Protein AF-A0A6A6EL67-F1 (afdb_monomer_lite)

Foldseek 3Di:
DDDPVVVVVVVVVVVVVVVVVVVVVCLVPFQFDADPVRHGPGHTPPRDPDDDDDDDDDDPVVVDDPDDDDPVRLVVVLVVCVVQVVDPVDDDPDDDPDPVVVSVVPVD

pLDDT: mean 83.3, std 9.23, range [41.56, 95.62]

InterPro domains:
  IPR012971 Nucleolar GTP-binding protein 2, N-terminal domain [PF08153] (28-104)

Structure (mmCIF, N/CA/C/O backbone):
data_AF-A0A6A6EL67-F1
#
_entry.id   AF-A0A6A6EL67-F1
#
loop_
_atom_site.group_PDB
_atom_site.id
_atom_site.type_symbol
_atom_site.label_atom_id
_atom_site.label_alt_id
_atom_site.label_comp_id
_atom_site.label_asym_id
_atom_site.label_entity_id
_atom_site.label_seq_id
_atom_site.pdbx_PDB_ins_code
_atom_site.Cartn_x
_atom_site.Cartn_y
_atom_site.Cartn_z
_atom_site.occupancy
_atom_site.B_iso_or_equiv
_atom_site.auth_seq_id
_atom_site.auth_comp_id
_atom_site.auth_asym_id
_atom_site.auth_atom_id
_atom_site.pdbx_PDB_model_num
ATOM 1 N N . MET A 1 1 ? 49.479 8.553 12.595 1.00 60.50 1 MET A N 1
ATOM 2 C CA . MET A 1 1 ? 49.255 7.547 11.526 1.00 60.50 1 MET A CA 1
ATOM 3 C C . MET A 1 1 ? 47.784 7.140 11.518 1.00 60.50 1 MET A C 1
ATOM 5 O O . MET A 1 1 ? 47.268 6.785 12.569 1.00 60.50 1 MET A O 1
ATOM 9 N N . ALA A 1 2 ? 47.080 7.232 10.385 1.00 66.94 2 ALA A N 1
ATOM 10 C CA . ALA A 1 2 ? 45.662 6.862 10.312 1.00 66.94 2 ALA A CA 1
ATOM 11 C C . ALA A 1 2 ? 45.464 5.332 10.400 1.00 66.94 2 ALA A C 1
ATOM 13 O O . ALA A 1 2 ? 46.185 4.565 9.762 1.00 66.94 2 ALA A O 1
ATOM 14 N N . ASN A 1 3 ? 44.485 4.880 11.192 1.00 84.19 3 ASN A N 1
ATOM 15 C CA . ASN A 1 3 ? 44.188 3.459 11.402 1.00 84.19 3 ASN A CA 1
ATOM 16 C C . ASN A 1 3 ? 43.616 2.820 10.117 1.00 84.19 3 ASN A C 1
ATOM 18 O O . ASN A 1 3 ? 42.622 3.291 9.566 1.00 84.19 3 ASN A O 1
ATOM 22 N N . LYS A 1 4 ? 44.192 1.700 9.662 1.00 78.44 4 LYS A N 1
ATOM 23 C CA . LYS A 1 4 ? 43.751 0.967 8.456 1.00 78.44 4 LYS A CA 1
ATOM 24 C C . LYS A 1 4 ? 42.240 0.661 8.449 1.00 78.44 4 LYS A C 1
ATOM 26 O O . LYS A 1 4 ? 41.611 0.719 7.395 1.00 78.44 4 LYS A O 1
ATOM 31 N N . ARG A 1 5 ? 41.627 0.423 9.619 1.00 78.50 5 ARG A N 1
ATOM 32 C CA . ARG A 1 5 ? 40.176 0.175 9.755 1.00 78.50 5 ARG A CA 1
ATOM 33 C C . ARG A 1 5 ? 39.314 1.419 9.508 1.00 78.50 5 ARG A C 1
ATOM 35 O O . ARG A 1 5 ? 38.219 1.295 8.965 1.00 78.50 5 ARG A O 1
ATOM 42 N N . SER A 1 6 ? 39.760 2.618 9.895 1.00 76.56 6 SER A N 1
ATOM 43 C CA . SER A 1 6 ? 38.983 3.848 9.656 1.00 76.56 6 SER A CA 1
ATOM 44 C C . SER A 1 6 ? 39.000 4.250 8.182 1.00 76.56 6 SER A C 1
ATOM 46 O O . SER A 1 6 ? 37.971 4.667 7.654 1.00 76.56 6 SER A O 1
ATOM 48 N N . ILE A 1 7 ? 40.126 4.028 7.500 1.00 80.00 7 ILE A N 1
ATOM 49 C CA . ILE A 1 7 ? 40.264 4.239 6.054 1.00 80.00 7 ILE A CA 1
ATOM 50 C C . ILE A 1 7 ? 39.354 3.274 5.279 1.00 80.00 7 ILE A C 1
ATOM 52 O O . ILE A 1 7 ? 38.657 3.699 4.359 1.00 80.00 7 ILE A O 1
ATOM 56 N N . GLN A 1 8 ? 39.304 1.998 5.679 1.00 79.44 8 GLN A N 1
ATOM 57 C CA . GLN A 1 8 ? 38.442 0.995 5.049 1.00 79.44 8 GLN A CA 1
ATOM 58 C C . GLN A 1 8 ? 36.951 1.353 5.166 1.00 79.44 8 GLN A C 1
ATOM 60 O O . GLN A 1 8 ? 36.250 1.402 4.157 1.00 79.44 8 GLN A O 1
ATOM 65 N N . ARG A 1 9 ? 36.488 1.729 6.367 1.00 81.31 9 ARG A N 1
ATOM 66 C CA . ARG A 1 9 ? 35.105 2.199 6.577 1.00 81.31 9 ARG A CA 1
ATOM 67 C C . ARG A 1 9 ? 34.780 3.459 5.768 1.00 81.31 9 ARG A C 1
ATOM 69 O O . ARG A 1 9 ? 33.664 3.612 5.279 1.00 81.31 9 ARG A O 1
ATOM 76 N N . GLY A 1 10 ? 35.743 4.371 5.609 1.00 83.69 10 GLY A N 1
ATOM 77 C CA . GLY A 1 10 ? 35.593 5.551 4.752 1.00 83.69 10 GLY A CA 1
ATOM 78 C C . GLY A 1 10 ? 35.386 5.183 3.279 1.00 83.69 10 GLY A C 1
ATOM 79 O O . GLY A 1 10 ? 34.463 5.689 2.641 1.00 83.69 10 GLY A O 1
ATOM 80 N N . LYS A 1 11 ? 36.188 4.245 2.760 1.00 86.12 11 LYS A N 1
ATOM 81 C CA . LYS A 1 11 ? 36.062 3.727 1.387 1.00 86.12 11 LYS A CA 1
ATOM 82 C C . LYS A 1 11 ? 34.712 3.047 1.144 1.00 86.12 11 LYS A C 1
ATOM 84 O O . LYS A 1 11 ? 34.100 3.277 0.104 1.00 86.12 11 LYS A O 1
ATOM 89 N N . GLU A 1 12 ? 34.213 2.279 2.110 1.00 86.50 12 GLU A N 1
ATOM 90 C CA . GLU A 1 12 ? 32.896 1.625 2.040 1.00 86.50 12 GLU A CA 1
ATOM 91 C C . GLU A 1 12 ? 31.734 2.631 2.028 1.00 86.50 12 GLU A C 1
ATOM 93 O O . GLU A 1 12 ? 30.783 2.491 1.263 1.00 86.50 12 GLU A O 1
ATOM 98 N N . ARG A 1 13 ? 31.811 3.709 2.816 1.00 84.94 13 ARG A N 1
ATOM 99 C CA . ARG A 1 13 ? 30.783 4.765 2.790 1.00 84.94 13 ARG A CA 1
ATOM 100 C C . ARG A 1 13 ? 30.753 5.493 1.449 1.00 84.94 13 ARG A C 1
ATOM 102 O O . ARG A 1 13 ? 29.675 5.741 0.907 1.00 84.94 13 ARG A O 1
ATOM 109 N N . ILE A 1 14 ? 31.928 5.817 0.907 1.00 89.00 14 ILE A N 1
ATOM 110 C CA . ILE A 1 14 ? 32.050 6.457 -0.408 1.00 89.00 14 ILE A CA 1
ATOM 111 C C . ILE A 1 14 ? 31.509 5.527 -1.493 1.00 89.00 14 ILE A C 1
ATOM 113 O O . ILE A 1 14 ? 30.756 5.981 -2.354 1.00 89.00 14 ILE A O 1
ATOM 117 N N . SER A 1 15 ? 31.816 4.229 -1.427 1.00 87.88 15 SER A N 1
ATOM 118 C CA . SER A 1 15 ? 31.309 3.270 -2.405 1.00 87.88 15 SER A CA 1
ATOM 119 C C . SER A 1 15 ? 29.779 3.222 -2.388 1.00 87.88 15 SER A C 1
ATOM 121 O O . SER A 1 15 ? 29.174 3.378 -3.444 1.00 87.88 15 SER A O 1
ATOM 123 N N . ILE A 1 16 ? 29.130 3.152 -1.221 1.00 89.19 16 ILE A N 1
ATOM 124 C CA . ILE A 1 16 ? 27.659 3.158 -1.111 1.00 89.19 16 ILE A CA 1
ATOM 125 C C . ILE A 1 16 ? 27.048 4.428 -1.725 1.00 89.19 16 ILE A C 1
ATOM 127 O O . ILE A 1 16 ? 26.070 4.352 -2.474 1.00 89.19 16 ILE A O 1
ATOM 131 N N . ILE A 1 17 ? 27.626 5.600 -1.450 1.00 89.69 17 ILE A N 1
ATOM 132 C CA . ILE A 1 17 ? 27.150 6.880 -2.000 1.00 89.69 17 ILE A CA 1
ATOM 133 C C . ILE A 1 17 ? 27.281 6.892 -3.525 1.00 89.69 17 ILE A C 1
ATOM 135 O O . ILE A 1 17 ? 26.338 7.274 -4.223 1.00 89.69 17 ILE A O 1
ATOM 139 N N . VAL A 1 18 ? 28.420 6.435 -4.049 1.00 92.25 18 VAL A N 1
ATOM 140 C CA . VAL A 1 18 ? 28.664 6.325 -5.491 1.00 92.25 18 VAL A CA 1
ATOM 141 C C . VAL A 1 18 ? 27.676 5.348 -6.132 1.00 92.25 18 VAL A C 1
ATOM 143 O O . VAL A 1 18 ? 27.060 5.691 -7.140 1.00 92.25 18 VAL A O 1
ATOM 146 N N . GLN A 1 19 ? 27.423 4.184 -5.525 1.00 84.75 19 GLN A N 1
ATOM 147 C CA . GLN A 1 19 ? 26.436 3.216 -6.021 1.00 84.75 19 GLN A CA 1
ATOM 148 C C . GLN A 1 19 ? 25.012 3.802 -6.041 1.00 84.75 19 GLN A C 1
ATOM 150 O O . GLN A 1 19 ? 24.280 3.662 -7.029 1.00 84.75 19 GLN A O 1
ATOM 155 N N . ARG A 1 20 ? 24.613 4.532 -4.991 1.00 87.69 20 ARG A N 1
ATOM 156 C CA . ARG A 1 20 ? 23.303 5.206 -4.913 1.00 87.69 20 ARG A CA 1
ATOM 157 C C . ARG A 1 20 ? 23.173 6.339 -5.936 1.00 87.69 20 ARG A C 1
ATOM 159 O O . ARG A 1 20 ? 22.116 6.519 -6.540 1.00 87.69 20 ARG A O 1
ATOM 166 N N . LYS A 1 21 ? 24.246 7.097 -6.172 1.00 89.12 21 LYS A N 1
ATOM 167 C CA . LYS A 1 21 ? 24.278 8.149 -7.197 1.00 89.12 21 LYS A CA 1
ATOM 168 C C . LYS A 1 21 ? 24.194 7.551 -8.603 1.00 89.12 21 LYS A C 1
ATOM 170 O O . LYS A 1 21 ? 23.383 8.009 -9.406 1.00 89.12 21 LYS A O 1
ATOM 175 N N . ASN A 1 22 ? 24.950 6.488 -8.871 1.00 85.19 22 ASN A N 1
ATOM 176 C CA . ASN A 1 22 ? 24.956 5.792 -10.157 1.00 85.19 22 ASN A CA 1
ATOM 177 C C . ASN A 1 22 ? 23.600 5.153 -10.478 1.00 85.19 22 ASN A C 1
ATOM 179 O O . ASN A 1 22 ? 23.121 5.288 -11.600 1.00 85.19 22 ASN A O 1
ATOM 183 N N . SER A 1 23 ? 22.938 4.511 -9.512 1.00 80.00 23 SER A N 1
ATOM 184 C CA . SER A 1 23 ? 21.582 3.968 -9.708 1.00 80.00 23 SER A CA 1
ATOM 185 C C . SER A 1 23 ? 20.553 5.065 -10.007 1.00 80.00 23 SER A C 1
ATOM 187 O O . SER A 1 23 ? 19.783 4.933 -10.957 1.00 80.00 23 SER A O 1
ATOM 189 N N . LYS A 1 24 ? 20.593 6.197 -9.288 1.00 84.19 24 LYS A N 1
ATOM 190 C CA . LYS A 1 24 ? 19.716 7.349 -9.563 1.00 84.19 24 LYS A CA 1
ATOM 191 C C . LYS A 1 24 ? 19.943 7.942 -10.959 1.00 84.19 24 LYS A C 1
ATOM 193 O 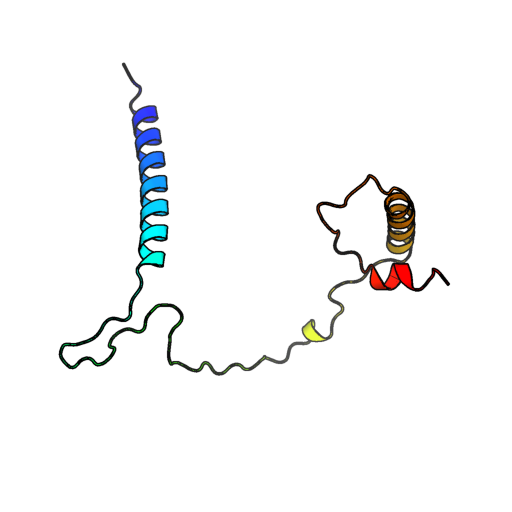O . LYS A 1 24 ? 18.977 8.278 -11.637 1.00 84.19 24 LYS A O 1
ATOM 198 N N . LEU A 1 25 ? 21.197 8.074 -11.396 1.00 82.38 25 LEU A N 1
ATOM 199 C CA . LEU A 1 25 ? 21.534 8.566 -12.739 1.00 82.38 25 LEU A CA 1
ATOM 200 C C . LEU A 1 25 ? 21.089 7.591 -13.834 1.00 82.38 25 LEU A C 1
ATOM 202 O O . LEU A 1 25 ? 20.545 8.024 -14.848 1.00 82.38 25 LEU A O 1
ATOM 206 N N . LYS A 1 26 ? 21.251 6.282 -13.606 1.00 81.81 26 LYS A N 1
ATOM 207 C CA . LYS A 1 26 ? 20.795 5.244 -14.535 1.00 81.81 26 LYS A CA 1
ATOM 208 C C . LYS A 1 26 ? 19.294 5.317 -14.785 1.00 81.81 26 LYS A C 1
ATOM 210 O O . LYS A 1 26 ? 18.918 5.174 -15.935 1.00 81.81 26 LYS A O 1
ATOM 215 N N . ILE A 1 27 ? 18.468 5.580 -13.766 1.00 81.31 27 ILE A N 1
ATOM 216 C CA . ILE A 1 27 ? 17.001 5.700 -13.908 1.00 81.31 27 ILE A CA 1
ATOM 217 C C . ILE A 1 27 ? 16.605 6.905 -14.775 1.00 81.31 27 ILE A C 1
ATOM 219 O O . ILE A 1 27 ? 15.686 6.808 -15.580 1.00 81.31 27 ILE A O 1
ATOM 223 N N . LYS A 1 28 ? 17.319 8.032 -14.665 1.00 79.38 28 LYS A N 1
ATOM 224 C CA . LYS A 1 28 ? 16.988 9.254 -15.419 1.00 79.38 28 LYS A CA 1
ATOM 225 C C . LYS A 1 28 ? 17.169 9.115 -16.935 1.00 79.38 28 LYS A C 1
ATOM 227 O O . LYS A 1 28 ? 16.473 9.788 -17.683 1.00 79.38 28 LYS A O 1
ATOM 232 N N . ASN A 1 29 ? 18.080 8.250 -17.383 1.00 76.75 29 ASN A N 1
ATOM 233 C CA . ASN A 1 29 ? 18.499 8.171 -18.787 1.00 76.75 29 ASN A CA 1
ATOM 234 C C . ASN A 1 29 ? 18.033 6.884 -19.498 1.00 76.75 29 ASN A C 1
ATOM 236 O O . ASN A 1 29 ? 18.654 6.464 -20.475 1.00 76.75 29 ASN A O 1
ATOM 240 N N . GLN A 1 30 ? 16.970 6.223 -19.026 1.00 80.06 30 GLN A N 1
ATOM 241 C CA . GLN A 1 30 ? 16.534 4.937 -19.588 1.00 80.06 30 GLN A CA 1
ATOM 242 C C . GLN A 1 30 ? 15.714 5.142 -20.869 1.00 80.06 30 GLN A C 1
ATOM 244 O O . GLN A 1 30 ? 14.626 5.709 -20.841 1.00 80.06 30 GLN A O 1
ATOM 249 N N . LYS A 1 31 ? 16.238 4.661 -22.002 1.00 84.31 31 LYS A N 1
ATOM 250 C CA . LYS A 1 31 ? 15.583 4.676 -23.321 1.00 84.31 31 LYS A CA 1
ATOM 251 C C . LYS A 1 31 ? 15.461 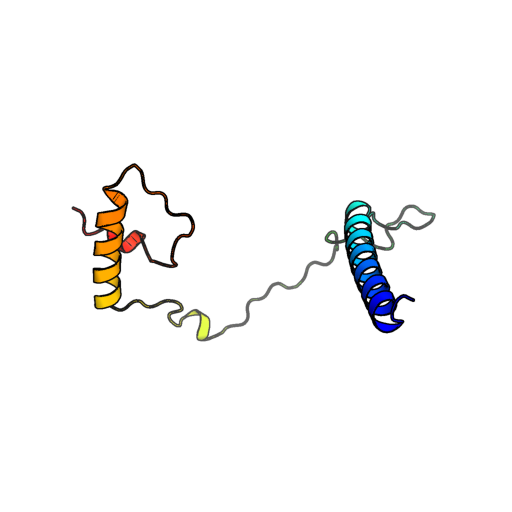3.251 -23.862 1.00 84.31 31 LYS A C 1
ATOM 253 O O . LYS A 1 31 ? 16.243 2.376 -23.494 1.00 84.31 31 LYS A O 1
ATOM 258 N N . ALA A 1 32 ? 14.501 3.026 -24.756 1.00 88.25 32 ALA A N 1
ATOM 259 C CA . ALA A 1 32 ? 14.356 1.748 -25.449 1.00 88.25 32 ALA A CA 1
ATOM 260 C C . ALA A 1 32 ? 15.569 1.472 -26.358 1.00 88.25 32 ALA A C 1
ATOM 262 O O . ALA A 1 32 ? 16.032 2.364 -27.071 1.00 88.25 32 ALA A O 1
ATOM 263 N N . SER A 1 33 ? 16.059 0.232 -26.360 1.00 89.00 33 SER A N 1
ATOM 264 C CA . SER A 1 33 ? 17.139 -0.205 -27.252 1.00 89.00 33 SER A CA 1
ATOM 265 C C . SER A 1 33 ? 16.562 -0.655 -28.595 1.00 89.00 33 SER A C 1
ATOM 267 O O . SER A 1 33 ? 15.565 -1.384 -28.630 1.00 89.00 33 SER A O 1
ATOM 269 N N . ARG A 1 34 ? 17.176 -0.218 -29.701 1.00 91.19 34 ARG A N 1
ATOM 270 C CA . ARG A 1 34 ? 16.714 -0.465 -31.075 1.00 91.19 34 ARG A CA 1
ATOM 271 C C . ARG A 1 34 ? 17.804 -1.165 -31.885 1.00 91.19 34 ARG A C 1
ATOM 273 O O . ARG A 1 34 ? 18.977 -0.842 -31.730 1.00 91.19 34 ARG A O 1
ATOM 280 N N . GLY A 1 35 ? 17.417 -2.110 -32.739 1.00 91.25 35 GLY A N 1
ATOM 281 C CA . GLY A 1 35 ? 18.325 -2.712 -33.722 1.00 91.25 35 GLY A CA 1
ATOM 282 C C . GLY A 1 35 ? 18.609 -1.773 -34.901 1.00 91.25 35 GLY A C 1
ATOM 283 O O . GLY A 1 35 ? 17.969 -0.732 -35.034 1.00 91.25 35 GLY A O 1
ATOM 284 N N . SER A 1 36 ? 19.510 -2.170 -35.806 1.00 89.75 36 SER A N 1
ATOM 285 C CA . SER A 1 36 ? 19.874 -1.384 -37.004 1.00 89.75 36 SER A CA 1
ATOM 286 C C . SER A 1 36 ? 18.673 -1.019 -37.887 1.00 89.75 36 SER A C 1
ATOM 288 O O . SER A 1 36 ? 18.610 0.070 -38.440 1.00 89.75 36 SER A O 1
ATOM 290 N N . ARG A 1 37 ? 17.664 -1.897 -37.946 1.00 91.81 37 ARG A N 1
ATOM 291 C CA . ARG A 1 37 ? 16.389 -1.691 -38.660 1.00 91.81 37 ARG A CA 1
ATOM 292 C C . ARG A 1 37 ? 15.368 -0.828 -37.896 1.00 91.81 37 ARG A C 1
ATOM 294 O O . ARG A 1 37 ? 14.187 -0.852 -38.224 1.00 91.81 37 ARG A O 1
ATOM 301 N N . GLY A 1 38 ? 15.759 -0.163 -36.807 1.00 87.31 38 GLY A N 1
ATOM 302 C CA . GLY A 1 38 ? 14.904 0.742 -36.021 1.00 87.31 38 GLY A CA 1
ATOM 303 C C . GLY A 1 38 ? 13.833 0.076 -35.139 1.00 87.31 38 GLY A C 1
ATOM 304 O O . GLY A 1 38 ? 13.172 0.761 -34.348 1.00 87.31 38 GLY A O 1
ATOM 305 N N . ARG A 1 39 ? 13.675 -1.254 -35.221 1.00 89.75 39 ARG A N 1
ATOM 306 C CA . ARG A 1 39 ? 12.756 -2.031 -34.371 1.00 89.75 39 ARG A CA 1
ATOM 307 C C . ARG A 1 39 ? 13.253 -2.060 -32.922 1.00 89.75 39 ARG A C 1
ATOM 309 O O . ARG A 1 39 ? 14.449 -2.210 -32.681 1.00 89.75 39 ARG A O 1
ATOM 316 N N . ILE A 1 40 ? 12.330 -1.915 -31.968 1.00 86.56 40 ILE A N 1
ATOM 317 C CA . ILE A 1 40 ? 12.630 -1.959 -30.528 1.00 86.56 40 ILE A CA 1
ATOM 318 C C . ILE A 1 40 ? 12.947 -3.405 -30.133 1.00 86.56 40 ILE A C 1
ATOM 320 O O . ILE A 1 40 ? 12.079 -4.268 -30.230 1.00 86.56 40 ILE A O 1
ATOM 324 N N . THR A 1 41 ? 14.176 -3.644 -29.679 1.00 87.50 41 THR A N 1
ATOM 325 C CA . THR A 1 41 ? 14.654 -4.955 -29.209 1.00 87.50 41 THR A CA 1
ATOM 326 C C . THR A 1 41 ? 14.453 -5.111 -27.703 1.00 87.50 41 THR A C 1
ATOM 328 O O . THR A 1 41 ? 14.112 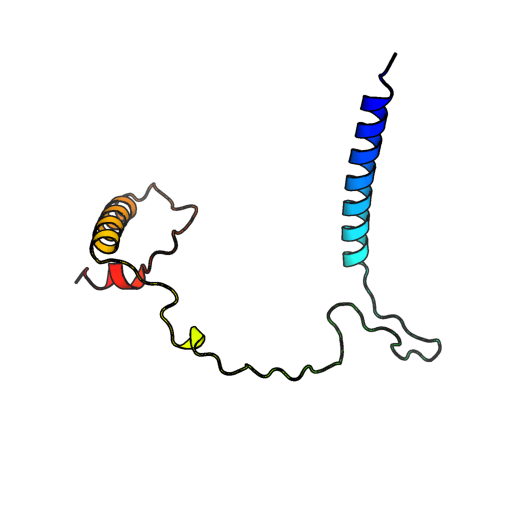-6.190 -27.233 1.00 87.50 41 THR A O 1
ATOM 331 N N . LYS A 1 42 ? 14.642 -4.030 -26.932 1.00 87.88 42 LYS A N 1
ATOM 332 C CA . LYS A 1 42 ? 14.335 -3.982 -25.494 1.00 87.88 42 LYS A CA 1
ATOM 333 C C . LYS A 1 42 ? 13.517 -2.734 -25.204 1.00 87.88 42 LYS A C 1
ATOM 335 O O . LYS A 1 42 ? 13.972 -1.623 -25.488 1.00 87.88 42 LYS A O 1
ATOM 340 N N . ALA A 1 43 ? 12.315 -2.930 -24.668 1.00 86.94 43 ALA A N 1
ATOM 341 C CA . ALA A 1 43 ? 11.458 -1.834 -24.240 1.00 86.94 43 ALA A CA 1
ATOM 342 C C . ALA A 1 43 ? 12.146 -0.994 -23.157 1.00 86.94 43 ALA A C 1
ATOM 344 O O . ALA A 1 43 ? 13.003 -1.483 -22.416 1.00 86.94 43 ALA A O 1
ATOM 345 N N . ALA A 1 44 ? 11.772 0.282 -23.077 1.00 88.50 44 ALA A N 1
ATOM 346 C CA . ALA A 1 44 ? 12.166 1.097 -21.942 1.00 88.50 44 ALA A CA 1
ATOM 347 C C . ALA A 1 44 ? 11.508 0.532 -20.660 1.00 88.50 44 ALA A C 1
ATOM 349 O O . ALA A 1 44 ? 10.475 -0.143 -20.731 1.00 88.50 44 ALA A O 1
ATOM 350 N N . PRO A 1 45 ? 12.089 0.783 -19.482 1.00 87.12 45 PRO A N 1
ATOM 351 C CA . PRO A 1 45 ? 11.500 0.351 -18.221 1.00 87.12 45 PRO A CA 1
ATOM 352 C C . PRO A 1 45 ? 10.085 0.917 -18.059 1.00 87.12 45 PRO A C 1
ATOM 354 O O . PRO A 1 45 ? 9.819 2.054 -18.443 1.00 87.12 45 PRO A O 1
ATOM 357 N N . TYR A 1 46 ? 9.184 0.096 -17.512 1.00 85.88 46 TYR A N 1
ATOM 358 C CA . TYR A 1 46 ? 7.744 0.375 -17.371 1.00 85.88 46 TYR A CA 1
ATOM 359 C C . TYR A 1 46 ? 6.970 0.565 -18.690 1.00 85.88 46 TYR A C 1
ATOM 361 O O . TYR A 1 46 ? 5.815 0.973 -18.662 1.00 85.88 46 TYR A O 1
ATOM 369 N N . GLN A 1 47 ? 7.573 0.243 -19.840 1.00 89.81 47 GLN A N 1
ATOM 370 C CA . GLN A 1 47 ? 6.923 0.265 -21.159 1.00 89.81 47 GLN A CA 1
ATOM 371 C C . GLN A 1 47 ? 6.863 -1.134 -21.794 1.00 89.81 47 GLN A C 1
ATOM 373 O O . GLN A 1 47 ? 6.968 -1.282 -23.015 1.00 89.81 47 GLN A O 1
ATOM 378 N N . SER A 1 48 ? 6.743 -2.180 -20.972 1.00 88.50 48 SER A N 1
ATOM 379 C CA . SER A 1 48 ? 6.497 -3.538 -21.461 1.00 88.50 48 SER A CA 1
ATOM 380 C C . SER A 1 48 ? 5.185 -3.578 -22.245 1.00 88.50 48 SER A C 1
ATOM 382 O O . SER A 1 48 ? 4.185 -3.009 -21.813 1.00 88.50 48 SER A O 1
ATOM 384 N N . LYS A 1 49 ? 5.184 -4.259 -23.393 1.00 84.44 49 LYS A N 1
ATOM 385 C CA . LYS A 1 49 ? 3.974 -4.469 -24.209 1.00 84.44 49 LYS A CA 1
ATOM 386 C C . LYS A 1 49 ? 3.150 -5.671 -23.751 1.00 84.44 49 LYS A C 1
ATOM 388 O O . LYS A 1 49 ? 2.072 -5.909 -24.284 1.00 84.44 49 LYS A O 1
ATOM 393 N N . ASP A 1 50 ? 3.680 -6.425 -22.798 1.00 88.12 50 ASP A N 1
ATOM 394 C CA . ASP A 1 50 ? 3.049 -7.620 -22.267 1.00 88.12 50 ASP A CA 1
ATOM 395 C C . ASP A 1 50 ? 1.813 -7.220 -21.457 1.00 88.12 50 ASP A C 1
ATOM 397 O O . ASP A 1 50 ? 1.899 -6.403 -20.539 1.00 88.12 50 ASP A O 1
ATOM 401 N N . ALA A 1 51 ? 0.660 -7.789 -21.807 1.00 87.81 51 ALA A N 1
ATOM 402 C CA . ALA A 1 51 ? -0.580 -7.630 -21.060 1.00 87.81 51 ALA A CA 1
ATOM 403 C C . ALA A 1 51 ? -0.729 -8.820 -20.095 1.00 87.81 51 ALA A C 1
ATOM 405 O O . ALA A 1 51 ? -1.073 -9.919 -20.540 1.00 87.81 51 ALA A O 1
ATOM 406 N N . PRO A 1 52 ? -0.441 -8.660 -18.788 1.00 88.31 52 PRO A N 1
ATOM 407 C CA . PRO A 1 52 ? -0.593 -9.756 -17.845 1.00 88.31 52 PRO A CA 1
ATOM 408 C C . PRO A 1 52 ? -2.075 -10.090 -17.643 1.00 88.31 52 PRO A C 1
ATOM 410 O O . PRO A 1 52 ? -2.934 -9.208 -17.605 1.00 88.31 52 PRO A O 1
ATOM 413 N N . ILE A 1 53 ? -2.374 -11.375 -17.453 1.00 90.38 53 ILE A N 1
ATOM 414 C CA . ILE A 1 53 ? -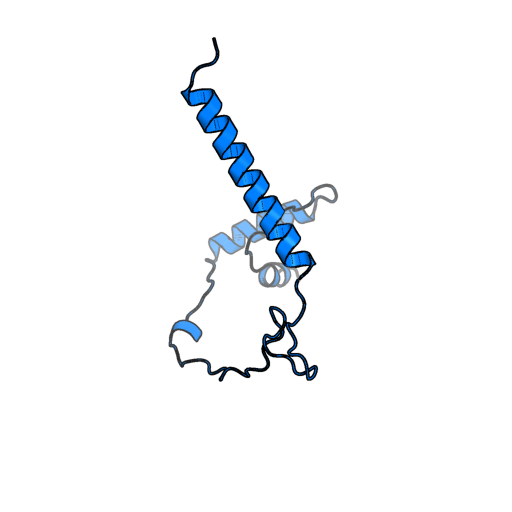3.720 -11.830 -17.094 1.00 90.38 53 ILE A CA 1
ATOM 415 C C . ILE A 1 53 ? -3.988 -11.423 -15.638 1.00 90.38 53 ILE A C 1
ATOM 417 O O . ILE A 1 53 ? -3.553 -12.088 -14.699 1.00 90.38 53 ILE A O 1
ATOM 421 N N . ALA A 1 54 ? -4.702 -10.317 -15.444 1.00 89.38 54 ALA A N 1
ATOM 422 C CA . ALA A 1 54 ? -5.046 -9.799 -14.124 1.00 89.38 54 ALA A CA 1
ATOM 423 C C . ALA A 1 54 ? -6.322 -10.471 -13.590 1.00 89.38 54 ALA A C 1
ATOM 425 O O . ALA A 1 54 ? -7.422 -9.937 -13.712 1.00 89.38 54 ALA A O 1
ATOM 426 N N . ARG A 1 55 ? -6.184 -11.668 -13.007 1.00 93.94 55 ARG A N 1
ATOM 427 C CA . ARG A 1 55 ? -7.273 -12.350 -12.287 1.00 93.94 55 ARG A CA 1
ATOM 428 C C . ARG A 1 55 ? -7.063 -12.243 -10.787 1.00 93.94 55 ARG A C 1
ATOM 430 O O . ARG A 1 55 ? -5.947 -12.402 -10.298 1.00 93.94 55 ARG A O 1
ATOM 437 N N . VAL A 1 56 ? -8.149 -12.021 -10.057 1.00 92.81 56 VAL A N 1
ATOM 438 C CA . VAL A 1 56 ? -8.124 -11.968 -8.596 1.00 92.81 56 VAL A CA 1
ATOM 439 C C . VAL A 1 56 ? -8.615 -13.315 -8.058 1.00 92.81 56 VAL A C 1
ATOM 441 O O . VAL A 1 56 ? -9.727 -13.736 -8.368 1.00 92.81 56 VAL A O 1
ATOM 444 N N . ALA A 1 57 ? -7.774 -14.027 -7.306 1.00 93.44 57 ALA A N 1
ATOM 445 C CA . ALA A 1 57 ? -8.100 -15.367 -6.813 1.00 93.44 57 ALA A CA 1
ATOM 446 C C . ALA A 1 57 ? -9.126 -15.309 -5.667 1.00 93.44 57 ALA A C 1
ATOM 448 O O . ALA A 1 57 ? -8.919 -14.530 -4.738 1.00 93.44 57 ALA A O 1
ATOM 449 N N . PRO A 1 58 ? -10.184 -16.140 -5.667 1.00 95.62 58 PRO A N 1
ATOM 450 C CA . PRO A 1 58 ? -11.193 -16.115 -4.611 1.00 95.62 58 PRO A CA 1
ATOM 451 C C . PRO A 1 58 ? -10.559 -16.406 -3.244 1.00 95.62 58 PRO A C 1
ATOM 453 O O . PRO A 1 58 ? -9.803 -17.365 -3.088 1.00 95.62 58 PRO A O 1
ATOM 456 N N . ASN A 1 59 ? -10.851 -15.576 -2.239 1.00 95.62 59 ASN A N 1
ATOM 457 C CA . ASN A 1 59 ? -10.281 -15.724 -0.901 1.00 95.62 59 ASN A CA 1
ATOM 458 C C . ASN A 1 59 ? -11.274 -15.297 0.188 1.00 95.62 59 ASN A C 1
ATOM 460 O O . ASN A 1 59 ? -11.800 -14.186 0.158 1.00 95.62 59 ASN A O 1
ATOM 464 N N . ARG A 1 60 ? -11.460 -16.142 1.213 1.00 94.94 60 ARG A N 1
ATOM 465 C CA . ARG A 1 60 ? -12.320 -15.848 2.375 1.00 94.94 60 ARG A CA 1
ATOM 466 C C . ARG A 1 60 ? -11.921 -14.560 3.102 1.00 94.94 60 ARG A C 1
ATOM 468 O O . ARG A 1 60 ? -12.782 -13.863 3.630 1.00 94.94 60 ARG A O 1
ATOM 475 N N . LYS A 1 61 ? -10.629 -14.214 3.094 1.00 92.50 61 LYS A N 1
ATOM 476 C CA . LYS A 1 61 ? -10.098 -13.006 3.745 1.00 92.50 61 LYS A CA 1
ATOM 477 C C . LYS A 1 61 ? -10.646 -11.704 3.160 1.00 92.50 61 LYS A C 1
ATOM 479 O O . LYS A 1 61 ? -10.576 -10.690 3.841 1.00 92.50 61 LYS A O 1
ATOM 484 N N . TRP A 1 62 ? -11.186 -11.708 1.939 1.00 92.50 62 TRP A N 1
ATOM 485 C CA . TRP A 1 62 ? -11.803 -10.510 1.353 1.00 92.50 62 TRP A CA 1
ATOM 486 C C . TRP A 1 62 ? -13.067 -10.078 2.080 1.00 92.50 62 TRP A C 1
ATOM 488 O O . TRP A 1 62 ? -13.390 -8.897 2.095 1.00 92.50 62 TRP A O 1
ATOM 498 N N . PHE A 1 63 ? -13.759 -11.037 2.688 1.00 93.94 63 PHE A N 1
ATOM 499 C CA . PHE A 1 63 ? -15.040 -10.818 3.348 1.00 93.94 63 PHE A CA 1
ATOM 500 C C . PHE A 1 63 ? -14.907 -10.756 4.873 1.00 93.94 63 PHE A C 1
ATOM 502 O O . PHE A 1 63 ? -15.897 -10.589 5.574 1.00 93.94 63 PHE A O 1
ATOM 509 N N . SER A 1 64 ? -13.693 -10.906 5.411 1.00 93.75 64 SER A N 1
ATOM 510 C CA . SER A 1 64 ? -13.431 -10.712 6.839 1.00 93.75 64 SER A CA 1
ATOM 511 C C . SER A 1 64 ? -13.171 -9.237 7.143 1.00 93.75 64 SER A C 1
ATOM 513 O O . SER A 1 64 ? -12.553 -8.529 6.346 1.00 93.75 64 SER A O 1
ATOM 515 N N . TYR A 1 65 ? -13.600 -8.773 8.317 1.00 91.06 65 TYR A N 1
ATOM 516 C CA . TYR A 1 65 ? -13.344 -7.403 8.758 1.00 91.06 65 TYR A CA 1
ATOM 517 C C . TYR A 1 65 ? -11.834 -7.117 8.819 1.00 91.06 65 TYR A C 1
ATOM 519 O O . TYR A 1 65 ? -11.081 -7.827 9.483 1.00 91.06 65 TYR A O 1
ATOM 527 N N . THR A 1 66 ? -11.380 -6.068 8.123 1.00 89.94 66 THR A N 1
ATOM 528 C CA . THR A 1 66 ? -9.955 -5.673 8.079 1.00 89.94 66 THR A CA 1
ATOM 529 C C . THR A 1 66 ? -9.595 -4.606 9.110 1.00 89.94 66 THR A C 1
ATOM 531 O O . THR A 1 66 ? -8.432 -4.483 9.497 1.00 89.94 66 THR A O 1
ATOM 534 N N . ARG A 1 67 ? -10.581 -3.822 9.557 1.00 87.50 67 ARG A N 1
ATOM 535 C CA . ARG A 1 67 ? -10.469 -2.856 10.650 1.00 87.50 67 ARG A CA 1
ATOM 536 C C . ARG A 1 67 ? -11.732 -2.917 11.499 1.00 87.50 67 ARG A C 1
ATOM 538 O O . ARG A 1 67 ? -12.826 -2.779 10.965 1.00 87.50 67 ARG A O 1
ATOM 545 N N . MET A 1 68 ? -11.548 -3.094 12.801 1.00 86.06 68 MET A N 1
ATOM 546 C CA . MET A 1 68 ? -12.594 -3.044 13.817 1.00 86.06 68 MET A CA 1
ATOM 547 C C . MET A 1 68 ? -12.119 -2.105 14.925 1.00 86.06 68 MET A C 1
ATOM 549 O O . MET A 1 68 ? -10.924 -2.061 15.221 1.00 86.06 68 MET A O 1
ATOM 553 N N . ILE A 1 69 ? -13.036 -1.334 15.494 1.00 85.94 69 ILE A N 1
ATOM 554 C CA . ILE A 1 69 ? -12.783 -0.446 16.629 1.00 85.94 69 ILE A CA 1
ATOM 555 C C . ILE A 1 69 ? -13.766 -0.815 17.740 1.00 85.94 69 ILE A C 1
ATOM 557 O O . ILE A 1 69 ? -14.913 -1.146 17.443 1.00 85.94 69 ILE A O 1
ATOM 561 N N . SER A 1 70 ? -13.311 -0.819 18.994 1.00 89.12 70 SER A N 1
ATOM 562 C CA . SER A 1 70 ? -14.195 -0.997 20.148 1.00 89.12 70 SER A CA 1
ATOM 563 C C . SER A 1 70 ? -14.920 0.307 20.473 1.00 89.12 70 SER A C 1
ATOM 565 O O . SER A 1 70 ? -14.411 1.394 20.188 1.00 89.12 70 SER A O 1
ATOM 567 N N . GLN A 1 71 ? -16.088 0.204 21.104 1.00 87.69 71 GLN A N 1
ATOM 568 C CA . GLN A 1 71 ? -16.885 1.372 21.475 1.00 87.69 71 GLN A CA 1
ATOM 569 C C . GLN A 1 71 ? -16.123 2.319 22.419 1.00 87.69 71 GLN A C 1
ATOM 571 O O . GLN A 1 71 ? -16.133 3.529 22.210 1.00 87.69 71 GLN A O 1
ATOM 576 N N . ASP A 1 72 ? -15.376 1.780 23.386 1.00 88.75 72 ASP A N 1
ATOM 577 C CA . ASP A 1 72 ? -14.595 2.588 24.334 1.00 88.75 72 ASP A CA 1
ATOM 578 C C . ASP A 1 72 ? -13.500 3.397 23.626 1.00 88.75 72 ASP A C 1
ATOM 580 O O . ASP A 1 72 ? -13.326 4.593 23.860 1.00 88.75 72 ASP A O 1
ATOM 584 N N . SER A 1 73 ? -12.791 2.760 22.685 1.00 85.19 73 SER A N 1
ATOM 585 C CA . SER A 1 73 ? -11.751 3.423 21.895 1.00 85.19 73 SER A CA 1
ATOM 586 C C . SER A 1 73 ? -12.333 4.490 20.966 1.00 85.19 73 SER A C 1
ATOM 588 O O . SER A 1 73 ? -11.671 5.504 20.714 1.00 85.19 73 SER A O 1
ATOM 590 N N . LEU A 1 74 ? -13.561 4.285 20.478 1.00 85.25 74 LEU A N 1
ATOM 591 C CA . LEU A 1 74 ? -14.291 5.284 19.707 1.00 85.25 74 LEU A CA 1
ATOM 592 C C . LEU A 1 74 ? -14.597 6.507 20.580 1.00 85.25 74 LEU A C 1
ATOM 594 O O . LEU A 1 74 ? -14.233 7.612 20.190 1.00 85.25 74 LEU A O 1
ATOM 598 N N . ALA A 1 75 ? -15.146 6.309 21.780 1.00 85.50 75 ALA A N 1
ATOM 599 C CA . ALA A 1 75 ? -15.495 7.391 22.700 1.00 85.50 75 ALA A CA 1
ATOM 600 C C . ALA A 1 75 ? -14.279 8.251 23.092 1.00 85.50 75 ALA A C 1
ATOM 602 O O . ALA A 1 75 ? -14.322 9.478 22.981 1.00 85.50 75 ALA A O 1
ATOM 603 N N . THR A 1 76 ? -13.153 7.626 23.462 1.00 85.19 76 THR A N 1
ATOM 604 C CA . THR A 1 76 ? -11.910 8.356 23.780 1.00 85.19 76 THR A CA 1
ATOM 605 C C . THR A 1 76 ? -11.391 9.149 22.579 1.00 85.19 76 THR A C 1
ATOM 607 O O . THR A 1 76 ? -10.926 10.280 22.719 1.00 85.19 76 THR A O 1
ATOM 610 N N . SER A 1 77 ? -11.487 8.572 21.380 1.00 81.81 77 SER A N 1
ATOM 611 C CA . SER A 1 77 ? -11.040 9.233 20.153 1.00 81.81 77 SER A CA 1
ATOM 612 C C . SER A 1 77 ? -11.936 10.415 19.783 1.00 81.81 77 SER A C 1
ATOM 614 O O . SER A 1 77 ? -11.422 11.450 19.363 1.00 81.81 77 SER A O 1
ATOM 616 N N . CYS A 1 78 ? -13.254 10.289 19.962 1.00 83.69 78 CYS A N 1
ATOM 617 C CA . CYS A 1 78 ? -14.200 11.386 19.773 1.00 83.69 78 CYS A CA 1
ATOM 618 C C . CYS A 1 78 ? -13.885 12.555 20.716 1.00 83.69 78 CYS A C 1
ATOM 620 O O . CYS A 1 78 ? -13.802 13.692 20.255 1.00 83.69 78 CYS A O 1
ATOM 622 N N . ALA A 1 79 ? -13.626 12.280 22.001 1.00 83.44 79 ALA A N 1
ATOM 623 C CA . ALA A 1 79 ? -13.271 13.307 22.982 1.00 83.44 79 ALA A CA 1
ATOM 624 C C . ALA A 1 79 ? -11.983 14.063 22.600 1.00 83.44 79 ALA A C 1
ATOM 626 O O . ALA A 1 79 ? -11.977 15.292 22.558 1.00 83.44 79 ALA A O 1
ATOM 627 N N . ALA A 1 80 ? -10.923 13.340 22.223 1.00 81.50 80 ALA A N 1
ATOM 628 C CA . ALA A 1 80 ? -9.657 13.947 21.804 1.00 81.50 80 ALA A CA 1
ATOM 629 C C . ALA A 1 80 ? -9.785 14.777 20.508 1.00 81.50 80 ALA A C 1
ATOM 631 O O . ALA A 1 80 ? -9.150 15.823 20.350 1.00 81.50 80 ALA A O 1
ATOM 632 N N . VAL A 1 81 ? -10.617 14.334 19.558 1.00 80.88 81 VAL A N 1
ATOM 633 C CA . VAL A 1 81 ? -10.886 15.090 18.322 1.00 80.88 81 VAL A CA 1
ATOM 634 C C . VAL A 1 81 ? -11.698 16.352 18.617 1.00 80.88 81 VAL A C 1
ATOM 636 O O . VAL A 1 81 ? -11.400 17.400 18.053 1.00 80.88 81 VAL A O 1
ATOM 639 N N . ALA A 1 82 ? -12.681 16.288 19.516 1.00 80.69 82 ALA A N 1
ATOM 640 C CA . ALA A 1 82 ? -13.483 17.447 19.897 1.00 80.69 82 ALA A CA 1
ATOM 641 C C . ALA A 1 82 ? -12.658 18.528 20.615 1.00 80.69 82 ALA A C 1
ATOM 643 O O . ALA A 1 82 ? -12.923 19.712 20.430 1.00 80.69 82 ALA A O 1
ATOM 644 N N . GLU A 1 83 ? -11.664 18.144 21.417 1.00 81.81 83 GLU A N 1
ATOM 645 C CA . GLU A 1 83 ? -10.730 19.083 22.050 1.00 81.81 83 GLU A CA 1
ATOM 646 C C . GLU A 1 83 ? -9.837 19.766 21.007 1.00 81.81 83 GLU A C 1
ATOM 648 O O . GLU A 1 83 ? -9.789 20.990 20.924 1.00 81.81 83 GLU A O 1
ATOM 653 N N . THR A 1 84 ? -9.201 18.974 20.143 1.00 79.44 84 THR A N 1
ATOM 654 C CA . THR A 1 84 ? -8.268 19.490 19.128 1.00 79.44 84 THR A CA 1
ATOM 655 C C . THR A 1 84 ? -8.947 20.275 18.006 1.00 79.44 84 THR A C 1
ATOM 657 O O . THR A 1 84 ? -8.334 21.176 17.448 1.00 79.44 84 THR A O 1
ATOM 660 N N . GLN A 1 85 ? -10.209 19.984 17.675 1.00 78.25 85 GLN A N 1
ATOM 661 C CA . GLN A 1 85 ? -10.965 20.735 16.666 1.00 78.25 85 GLN A CA 1
ATOM 662 C C . GLN A 1 85 ? -11.370 22.136 17.150 1.00 78.25 85 GLN A C 1
ATOM 664 O O . GLN A 1 85 ? -11.582 23.022 16.323 1.00 78.25 85 GLN A O 1
ATOM 669 N N . LYS A 1 86 ? -11.504 22.342 18.467 1.00 80.75 86 LYS A N 1
ATOM 670 C CA . LYS A 1 86 ? -11.872 23.645 19.042 1.00 80.75 86 LYS A CA 1
ATOM 671 C C . LYS A 1 86 ? -10.722 24.648 19.005 1.00 80.75 86 LYS A C 1
ATOM 673 O O . LYS A 1 86 ? -10.992 25.845 19.014 1.00 80.75 86 LYS A O 1
ATOM 678 N N . ASP A 1 87 ? -9.476 24.178 18.966 1.00 85.62 87 ASP A N 1
ATOM 679 C CA . ASP A 1 87 ? -8.299 25.044 18.948 1.00 85.62 87 ASP A CA 1
ATOM 680 C C . ASP A 1 87 ? -7.872 25.388 17.504 1.00 85.62 87 ASP A C 1
ATOM 682 O O . ASP A 1 87 ? -7.377 24.516 16.784 1.00 85.62 87 ASP A O 1
ATOM 686 N N . PRO A 1 88 ? -8.021 26.650 17.052 1.00 86.50 88 PRO A N 1
ATOM 687 C CA . PRO A 1 88 ? -7.623 27.061 15.706 1.00 86.50 88 PRO A CA 1
ATOM 688 C C . PRO A 1 88 ? -6.100 27.125 15.497 1.00 86.50 88 PRO A C 1
ATOM 690 O O . PRO A 1 88 ? -5.658 27.248 14.354 1.00 86.50 88 PRO A O 1
ATOM 693 N N . TYR A 1 89 ? -5.287 27.054 16.557 1.00 88.88 89 TYR A N 1
ATOM 694 C CA . TYR A 1 89 ? -3.827 27.171 16.472 1.00 88.88 89 TYR A CA 1
ATOM 695 C C . TYR A 1 89 ? -3.097 25.822 16.439 1.00 88.88 89 TYR A C 1
ATOM 697 O O . TYR A 1 89 ? -1.886 25.781 16.206 1.00 88.88 89 TYR A O 1
ATOM 705 N N . VAL A 1 90 ? -3.809 24.707 16.617 1.00 83.31 90 VAL A N 1
ATOM 706 C CA . VAL A 1 90 ? -3.230 23.359 16.606 1.00 83.31 90 VAL A CA 1
ATOM 707 C C . VAL A 1 90 ? -3.484 22.683 15.259 1.00 83.31 90 VAL A C 1
ATOM 709 O O . VAL A 1 90 ? -4.613 22.588 14.786 1.00 83.31 90 VAL A O 1
ATOM 712 N N . CYS A 1 91 ? -2.422 22.163 14.630 1.00 79.62 91 CYS A N 1
ATOM 713 C CA . CYS A 1 91 ? -2.525 21.399 13.385 1.00 79.62 91 CYS A CA 1
ATOM 714 C C . CYS A 1 91 ? -2.040 19.952 13.548 1.00 79.62 91 CYS A C 1
ATOM 716 O O . CYS A 1 91 ? -1.026 19.661 14.185 1.00 79.62 91 CYS A O 1
ATOM 718 N N . LEU A 1 92 ? -2.770 19.017 12.937 1.00 75.62 92 LEU A N 1
ATOM 719 C CA . LEU A 1 92 ? -2.437 17.597 12.984 1.00 75.62 92 LEU A CA 1
ATOM 720 C C . LEU A 1 92 ? -1.459 17.227 11.861 1.00 75.62 92 LEU A C 1
ATOM 722 O O . LEU A 1 92 ? -1.842 17.153 10.696 1.00 75.62 92 LEU A O 1
ATOM 726 N N . LEU A 1 93 ? -0.211 16.906 12.215 1.00 85.12 93 LEU A N 1
ATOM 727 C CA . LEU A 1 93 ? 0.818 16.509 11.239 1.00 85.12 93 LEU A CA 1
ATOM 728 C C . LEU A 1 93 ? 0.589 15.111 10.649 1.00 85.12 93 LEU A C 1
ATOM 730 O O . LEU A 1 93 ? 0.913 14.846 9.491 1.00 85.12 93 LEU A O 1
ATOM 734 N N . LYS A 1 94 ? 0.047 14.186 11.448 1.00 82.19 94 LYS A N 1
ATOM 735 C CA . LYS A 1 94 ? -0.204 12.806 11.030 1.00 82.19 94 LYS A CA 1
ATOM 736 C C . LYS A 1 94 ? -1.557 12.342 11.528 1.00 82.19 94 LYS A C 1
ATOM 738 O O . LYS A 1 94 ? -1.768 12.152 12.721 1.00 82.19 94 LYS A O 1
ATOM 743 N N . ARG A 1 95 ? -2.452 12.074 10.584 1.00 75.00 95 ARG A N 1
ATOM 744 C CA . ARG A 1 95 ? -3.752 11.484 10.880 1.00 75.00 95 ARG A CA 1
ATOM 745 C C . ARG A 1 95 ? -3.572 10.047 11.377 1.00 75.00 95 ARG A C 1
ATOM 747 O O . ARG A 1 95 ? -2.968 9.213 10.696 1.00 75.00 95 ARG A O 1
ATOM 754 N N . SER A 1 96 ? -4.092 9.751 12.563 1.00 73.81 96 SER A N 1
ATOM 755 C CA . SER A 1 96 ? -4.269 8.377 13.035 1.00 73.81 96 SER A CA 1
ATOM 756 C C . SER A 1 96 ? -5.266 7.649 12.126 1.00 73.81 96 SER A C 1
ATOM 758 O O . SER A 1 96 ? -6.071 8.271 11.430 1.00 73.81 96 SER A O 1
ATOM 760 N N . LYS A 1 97 ? -5.229 6.313 12.084 1.00 76.31 97 LYS A N 1
ATOM 761 C CA . LYS A 1 97 ? -6.140 5.511 11.240 1.00 76.31 97 LYS A CA 1
ATOM 762 C C . LYS A 1 97 ? -7.562 5.443 11.829 1.00 76.31 97 LYS A C 1
ATOM 764 O O . LYS A 1 97 ? -8.166 4.375 11.846 1.00 76.31 97 LYS A O 1
ATOM 769 N N . LEU A 1 98 ? -8.073 6.568 12.324 1.00 77.88 98 LEU A N 1
ATOM 770 C CA . LEU A 1 98 ? -9.398 6.695 12.912 1.00 77.88 98 LEU A CA 1
ATOM 771 C C . LEU A 1 98 ? -10.466 6.836 11.819 1.00 77.88 98 LEU A C 1
ATOM 773 O O . LEU A 1 98 ? -10.277 7.602 10.860 1.00 77.88 98 LEU A O 1
ATOM 777 N N . PRO A 1 99 ? -11.613 6.155 11.964 1.00 76.81 99 PRO A N 1
ATOM 778 C CA . PRO A 1 99 ? -12.761 6.338 11.090 1.00 76.81 99 PRO A CA 1
ATOM 779 C C . PRO A 1 99 ? -13.491 7.651 11.430 1.00 76.81 99 PRO A C 1
ATOM 781 O O . PRO A 1 99 ? -14.585 7.640 11.976 1.00 76.81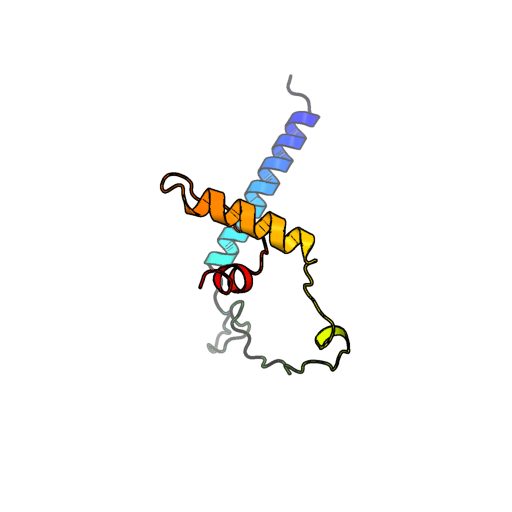 99 PRO A O 1
ATOM 784 N N . ILE A 1 100 ? -12.901 8.804 11.078 1.00 77.38 100 ILE A N 1
ATOM 785 C CA . ILE A 1 100 ? -13.467 10.149 11.360 1.00 77.38 100 ILE A CA 1
ATOM 786 C C . ILE A 1 100 ? -14.88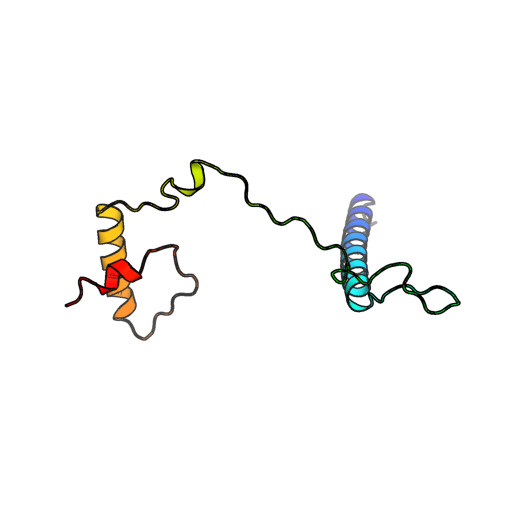4 10.331 10.779 1.00 77.38 100 ILE A C 1
ATOM 788 O O . ILE A 1 100 ? -15.642 11.163 11.262 1.00 77.38 100 ILE A O 1
ATOM 792 N N . GLY A 1 101 ? -15.266 9.536 9.772 1.00 77.69 101 GLY A N 1
ATOM 793 C CA . GLY A 1 101 ? -16.637 9.523 9.255 1.00 77.69 101 GLY A CA 1
ATOM 794 C C . GLY A 1 101 ? -17.690 9.154 10.307 1.00 77.69 101 GLY A C 1
ATOM 795 O O . GLY A 1 101 ? -18.784 9.694 10.248 1.00 77.69 101 GLY A O 1
ATOM 796 N N . LEU A 1 102 ? -17.349 8.311 11.291 1.00 73.19 102 LEU A N 1
ATOM 797 C CA . LEU A 1 102 ? -18.256 7.940 12.387 1.00 73.19 102 LEU A CA 1
ATOM 798 C C . LEU A 1 102 ? -18.388 9.055 13.436 1.00 73.19 102 LEU A C 1
ATOM 800 O O . LEU A 1 102 ? -19.458 9.259 13.985 1.00 73.19 102 LEU A O 1
ATOM 804 N N . ILE A 1 103 ? -17.321 9.825 13.657 1.00 70.50 103 ILE A N 1
ATOM 805 C CA . ILE A 1 103 ? -17.252 10.877 14.688 1.00 70.50 103 ILE A CA 1
ATOM 806 C C . ILE A 1 103 ? -18.156 12.074 14.345 1.00 70.50 103 ILE A C 1
ATOM 808 O O . ILE A 1 103 ? -18.682 12.736 15.231 1.00 70.50 103 ILE A O 1
ATOM 812 N N . LYS A 1 104 ? -18.348 12.368 13.052 1.00 66.44 104 LYS A N 1
ATOM 813 C CA . LYS A 1 104 ? -19.156 13.515 12.600 1.00 66.44 104 LYS A CA 1
ATOM 814 C C . LYS A 1 104 ? -20.668 13.258 12.604 1.00 66.44 104 LYS A C 1
ATOM 816 O O . LYS A 1 104 ? -21.419 14.221 12.529 1.00 66.44 104 LYS A O 1
ATOM 821 N N . GLY A 1 105 ? -21.100 11.994 12.644 1.00 60.31 105 GLY A N 1
ATOM 822 C CA . GLY A 1 105 ? -22.518 11.619 12.561 1.00 60.31 105 GLY A CA 1
ATOM 823 C C . GLY A 1 105 ? -23.304 11.813 13.861 1.00 60.31 105 GLY A C 1
ATOM 824 O O . GLY A 1 105 ? -24.513 11.977 13.802 1.00 60.31 105 GLY A O 1
ATOM 825 N N . GLU A 1 106 ? -22.628 11.843 15.013 1.00 53.25 106 GLU A N 1
ATOM 826 C CA . GLU A 1 106 ? -23.247 12.042 16.339 1.00 53.25 106 GLU A CA 1
ATOM 827 C C . GLU A 1 106 ? -23.317 13.522 16.771 1.00 53.25 106 GLU A C 1
ATOM 829 O O . GLU A 1 106 ? -23.647 13.820 17.913 1.00 53.25 106 GLU A O 1
ATOM 834 N N . LEU A 1 107 ? -22.986 14.463 15.878 1.00 43.41 107 LEU A N 1
ATOM 835 C CA . LEU A 1 107 ? -22.977 15.911 16.141 1.00 43.41 107 LEU A CA 1
ATOM 836 C C . LEU A 1 107 ? -24.187 16.650 15.528 1.00 43.41 107 LEU A C 1
ATOM 838 O O . LEU A 1 107 ? -24.058 17.809 15.134 1.00 43.41 107 LEU A O 1
ATOM 842 N N . GLN A 1 108 ? -25.348 15.993 15.437 1.00 41.56 108 GLN A N 1
ATOM 843 C CA . GLN A 1 108 ? -26.635 16.657 15.179 1.00 41.56 108 GLN A CA 1
ATOM 844 C C . GLN A 1 108 ? -27.456 16.776 16.457 1.00 41.56 108 GLN A C 1
ATOM 846 O O . GLN A 1 108 ? -27.490 15.786 17.218 1.00 41.56 108 GLN A O 1
#

Sequence (108 aa):
MANKRSIQRGKERISIIVQRKNSKLKIKNQKASRGSRGRITKAAPYQSKDAPIARVAPNRKWFSYTRMISQDSLATSCAAVAETQKDPYVCLLKRSKLPIGLIKGELQ

Radius of gyration: 27.63 Å; chains: 1; bounding box: 76×43×63 Å

Organism: NCBI:txid1314779

Secondary structure (DSSP, 8-state):
---HHHHHHHHHHHHHHHHHHHHHHHHHT---EE-TTS-EEEPPTT---------PPP-GGGGS-S----HHHHHHHHHHHHHHHH-TT---SS--S--HHHHTTT--